Protein AF-A0A3D5SGN8-F1 (afdb_monomer)

Foldseek 3Di:
DDPPPPPPCPPLCVVLVVVLVVVVVVLVVLLVLLVPDDLCQQQDFPCVPPPDTDGGSVVVSLVVLQVLQLVLCCQPPVPNDDDDPCSDCVNCSGSVSSNVSSVVSNVSNVVSSVPDPGPVVVVDDDD

Mean predicted aligned error: 8.43 Å

Nearest PDB structures (foldseek):
  2qe9-assembly1_B  TM=7.361E-01  e=1.248E+00  Bacillus subtilis
  8wmj-assembly1_L  TM=2.960E-01  e=8.205E+00  Rhodomonas salina

Solvent-accessible surface area (backbone atoms only — not comparable to full-atom values): 7501 Å² total; per-residue (Å²): 140,72,98,71,84,84,77,82,78,70,58,62,35,55,64,51,55,51,51,51,52,55,50,54,50,49,50,55,50,52,46,50,53,39,75,71,40,56,65,83,54,29,70,38,77,51,47,86,72,80,52,81,74,48,73,22,60,47,59,49,50,51,50,55,46,48,55,51,35,37,54,23,32,32,74,68,68,68,42,70,73,75,87,56,82,72,75,36,61,86,65,39,65,38,46,68,49,42,46,54,51,52,50,55,36,48,52,44,42,54,55,34,59,70,70,52,86,33,42,74,59,76,72,68,78,88,131

Structure (mmCIF, N/CA/C/O backbone):
data_AF-A0A3D5SGN8-F1
#
_entry.id   AF-A0A3D5SGN8-F1
#
loop_
_atom_site.group_PDB
_atom_site.id
_atom_site.type_symbol
_atom_site.label_atom_id
_atom_site.label_alt_id
_atom_site.label_comp_id
_atom_site.label_asym_id
_atom_site.label_entity_id
_atom_site.label_seq_id
_atom_site.pdbx_PDB_ins_code
_atom_site.Cartn_x
_atom_site.Cartn_y
_atom_site.Cartn_z
_atom_site.occupancy
_atom_site.B_iso_or_equiv
_atom_site.auth_seq_id
_atom_site.auth_comp_id
_atom_site.auth_asym_id
_atom_site.auth_atom_id
_atom_site.pdbx_PDB_model_num
ATOM 1 N N . MET A 1 1 ? 34.146 -23.959 -28.099 1.00 39.81 1 MET A N 1
ATOM 2 C CA . MET A 1 1 ? 33.068 -23.236 -28.799 1.00 39.81 1 MET A CA 1
ATOM 3 C C . MET A 1 1 ? 31.760 -23.838 -28.334 1.00 39.81 1 MET A C 1
ATOM 5 O O . MET A 1 1 ? 31.528 -24.994 -28.638 1.00 39.81 1 MET A O 1
ATOM 9 N N . ASP A 1 2 ? 30.898 -23.218 -27.551 1.00 43.81 2 ASP A N 1
ATOM 10 C CA . ASP A 1 2 ? 30.948 -21.987 -26.771 1.00 43.81 2 ASP A CA 1
ATOM 11 C C . ASP A 1 2 ? 29.886 -22.192 -25.686 1.00 43.81 2 ASP A C 1
ATOM 13 O O . ASP A 1 2 ? 28.689 -22.132 -25.946 1.00 43.81 2 ASP A O 1
ATOM 17 N N . GLU A 1 3 ? 30.336 -22.457 -24.465 1.00 47.47 3 GLU A N 1
ATOM 18 C CA . GLU A 1 3 ? 29.540 -22.564 -23.233 1.00 47.47 3 GLU A CA 1
ATOM 19 C C . GLU A 1 3 ? 29.071 -21.169 -22.751 1.00 47.47 3 GLU A C 1
ATOM 21 O O . GLU A 1 3 ? 29.013 -20.873 -21.563 1.00 47.47 3 GLU A O 1
ATOM 26 N N . LYS A 1 4 ? 28.797 -20.263 -23.699 1.00 46.06 4 LYS A N 1
ATOM 27 C CA . LYS A 1 4 ? 28.505 -18.838 -23.477 1.00 46.06 4 LYS A CA 1
ATOM 28 C C . LYS A 1 4 ? 27.047 -18.458 -23.745 1.00 46.06 4 LYS A C 1
ATOM 30 O O . LYS A 1 4 ? 26.717 -17.279 -23.706 1.00 46.06 4 LYS A O 1
ATOM 35 N N . LEU A 1 5 ? 26.170 -19.430 -23.998 1.00 45.62 5 LEU A N 1
ATOM 36 C CA . LEU A 1 5 ? 24.772 -19.163 -24.358 1.00 45.62 5 LEU A CA 1
ATOM 37 C C . LEU A 1 5 ? 23.795 -19.120 -23.165 1.00 45.62 5 LEU A C 1
ATOM 39 O O . LEU A 1 5 ? 22.595 -19.007 -23.377 1.00 45.62 5 LEU A O 1
ATOM 43 N N . THR A 1 6 ? 24.265 -19.209 -21.918 1.00 48.47 6 THR A N 1
ATOM 44 C CA . THR A 1 6 ? 23.384 -19.382 -20.741 1.00 48.47 6 THR A CA 1
ATOM 45 C C . THR A 1 6 ? 23.401 -18.242 -19.720 1.00 48.47 6 THR A C 1
ATOM 47 O O . THR A 1 6 ? 22.779 -18.375 -18.673 1.00 48.47 6 THR A O 1
ATOM 50 N N . ALA A 1 7 ? 24.038 -17.100 -20.010 1.00 45.00 7 ALA A N 1
ATOM 51 C CA . ALA A 1 7 ? 24.165 -16.003 -19.037 1.00 45.00 7 ALA A CA 1
ATOM 52 C C . ALA A 1 7 ? 23.684 -14.615 -19.515 1.00 45.00 7 ALA A C 1
ATOM 54 O O . ALA A 1 7 ? 23.854 -13.646 -18.783 1.00 45.00 7 ALA A O 1
ATOM 55 N N . GLN A 1 8 ? 23.113 -14.481 -20.721 1.00 47.38 8 GLN A N 1
ATOM 56 C CA . GLN A 1 8 ? 22.941 -13.162 -21.365 1.00 47.38 8 GLN A CA 1
ATOM 57 C C . GLN A 1 8 ? 21.525 -12.778 -21.815 1.00 47.38 8 GLN A C 1
ATOM 59 O O . GLN A 1 8 ? 21.356 -11.879 -22.630 1.00 47.38 8 GLN A O 1
ATOM 64 N N . THR A 1 9 ? 20.504 -13.367 -21.205 1.00 47.34 9 THR A N 1
ATOM 65 C CA . THR A 1 9 ? 19.184 -12.725 -21.092 1.00 47.34 9 THR A CA 1
ATOM 66 C C . THR A 1 9 ? 18.872 -12.558 -19.614 1.00 47.34 9 THR A C 1
ATOM 68 O O . THR A 1 9 ? 17.980 -13.206 -19.074 1.00 47.34 9 THR A O 1
ATOM 71 N N . LEU A 1 10 ? 19.661 -11.724 -18.931 1.00 57.53 10 LEU A N 1
ATOM 72 C CA . LEU A 1 10 ? 19.145 -11.046 -17.745 1.00 57.53 10 LEU A CA 1
ATOM 73 C C . LEU A 1 10 ? 17.933 -10.257 -18.241 1.00 57.53 10 LEU A C 1
ATOM 75 O O . LEU A 1 10 ? 18.063 -9.486 -19.191 1.00 57.53 10 LEU A O 1
ATOM 79 N N . SER A 1 11 ? 16.752 -10.562 -17.699 1.00 71.50 11 SER A N 1
ATOM 80 C CA . SER A 1 11 ? 15.528 -9.828 -18.021 1.00 71.50 11 SER A CA 1
ATOM 81 C C . SER A 1 11 ? 15.846 -8.340 -17.919 1.00 71.50 11 SER A C 1
ATOM 83 O O . SER A 1 11 ? 16.355 -7.905 -16.890 1.00 71.50 11 SER A O 1
ATOM 85 N N . GLU A 1 12 ? 15.536 -7.551 -18.951 1.00 87.00 12 GLU A N 1
ATOM 86 C CA . GLU A 1 12 ? 15.709 -6.089 -18.922 1.00 87.00 12 GLU A CA 1
ATOM 87 C C . GLU A 1 12 ? 14.873 -5.426 -17.807 1.00 87.00 12 GLU A C 1
ATOM 89 O O . GLU A 1 12 ? 14.922 -4.213 -17.651 1.00 87.00 12 GLU A O 1
ATOM 94 N N . ARG A 1 13 ? 14.102 -6.216 -17.045 1.00 93.12 13 ARG A N 1
ATOM 95 C CA . ARG A 1 13 ? 13.242 -5.842 -15.921 1.00 93.12 13 ARG A CA 1
ATOM 96 C C . ARG A 1 13 ? 13.629 -6.528 -14.603 1.00 93.12 13 ARG A C 1
ATOM 98 O O . ARG A 1 13 ? 12.784 -6.641 -13.723 1.00 93.12 13 ARG A O 1
ATOM 105 N N . GLU A 1 14 ? 14.845 -7.053 -14.446 1.00 95.44 14 GLU A N 1
ATOM 106 C CA . GLU A 1 14 ? 15.221 -7.808 -13.238 1.00 95.44 14 GLU A CA 1
ATOM 107 C C . GLU A 1 14 ? 15.015 -7.001 -11.944 1.00 95.44 14 GLU A C 1
ATOM 109 O O . GLU A 1 14 ? 14.447 -7.516 -10.972 1.00 95.44 14 GLU A O 1
ATOM 114 N N . ILE A 1 15 ? 15.441 -5.734 -11.925 1.00 96.00 15 ILE A N 1
ATOM 115 C CA . ILE A 1 15 ? 15.298 -4.861 -10.755 1.00 96.00 15 ILE A CA 1
ATOM 116 C C . ILE A 1 15 ? 13.827 -4.504 -10.549 1.00 96.00 15 ILE A C 1
ATOM 118 O O . ILE A 1 15 ? 13.335 -4.593 -9.422 1.00 96.00 15 ILE A O 1
ATOM 122 N N . VAL A 1 16 ? 13.117 -4.140 -11.618 1.00 96.25 16 VAL A N 1
ATOM 123 C CA . VAL A 1 16 ? 11.677 -3.845 -11.586 1.00 96.25 16 VAL A CA 1
ATOM 124 C C . VAL A 1 16 ? 10.892 -5.032 -11.023 1.00 96.25 16 VAL A C 1
ATOM 126 O O . VAL A 1 16 ? 10.126 -4.851 -10.080 1.00 96.25 16 VAL A O 1
ATOM 129 N N . ASP A 1 17 ? 11.129 -6.246 -11.515 1.00 96.12 17 ASP A N 1
ATOM 130 C CA . ASP A 1 17 ? 10.445 -7.462 -11.066 1.00 96.12 17 ASP A CA 1
ATOM 131 C C . ASP A 1 17 ? 10.796 -7.801 -9.608 1.00 96.12 17 ASP A C 1
ATOM 133 O O . ASP A 1 17 ? 9.968 -8.317 -8.855 1.00 96.12 17 ASP A O 1
ATOM 137 N N . SER A 1 18 ? 12.031 -7.526 -9.182 1.00 97.31 18 SER A N 1
ATOM 138 C CA . SER A 1 18 ? 12.448 -7.711 -7.789 1.00 97.31 18 SER A CA 1
ATOM 139 C C . SER A 1 18 ? 11.743 -6.738 -6.846 1.00 97.31 18 SER A C 1
ATOM 141 O O . SER A 1 18 ? 11.203 -7.153 -5.818 1.00 97.31 18 SER A O 1
ATOM 143 N N . LEU A 1 19 ? 11.682 -5.459 -7.220 1.00 97.19 19 LEU A N 1
ATOM 144 C CA . LEU A 1 19 ? 10.953 -4.444 -6.468 1.00 97.19 19 LEU A CA 1
ATOM 145 C C . LEU A 1 19 ? 9.454 -4.765 -6.418 1.00 97.19 19 LEU A C 1
ATOM 147 O O . LEU A 1 19 ? 8.869 -4.691 -5.340 1.00 97.19 19 LEU A O 1
ATOM 151 N N . ASP A 1 20 ? 8.850 -5.180 -7.536 1.00 97.56 20 ASP A N 1
ATOM 152 C CA . ASP A 1 20 ? 7.438 -5.582 -7.608 1.00 97.56 20 ASP A CA 1
ATOM 153 C C . ASP A 1 20 ? 7.127 -6.665 -6.564 1.00 97.56 20 ASP A C 1
ATOM 155 O O . ASP A 1 20 ? 6.236 -6.503 -5.726 1.00 97.56 20 ASP A O 1
ATOM 159 N N . ARG A 1 21 ? 7.947 -7.726 -6.527 1.00 98.12 21 ARG A N 1
ATOM 160 C CA . ARG A 1 21 ? 7.810 -8.811 -5.544 1.00 98.12 21 ARG A CA 1
ATOM 161 C C . ARG A 1 21 ? 7.936 -8.327 -4.102 1.00 98.12 21 ARG A C 1
ATOM 163 O O . ARG A 1 21 ? 7.137 -8.739 -3.258 1.00 98.12 21 ARG A O 1
ATOM 170 N N . GLU A 1 22 ? 8.916 -7.481 -3.793 1.00 98.44 22 GLU A N 1
ATOM 171 C CA . GLU A 1 22 ? 9.103 -6.997 -2.420 1.00 98.44 22 GLU A CA 1
ATOM 172 C C . GLU A 1 22 ? 7.968 -6.067 -1.972 1.00 98.44 22 GLU A C 1
ATOM 174 O O . GLU A 1 22 ? 7.512 -6.171 -0.830 1.00 98.44 22 GLU A O 1
ATOM 179 N N . PHE A 1 23 ? 7.427 -5.227 -2.859 1.00 98.12 23 PHE A N 1
ATOM 180 C CA . PHE A 1 23 ? 6.243 -4.439 -2.519 1.00 98.12 23 PHE A CA 1
ATOM 181 C C . PHE A 1 23 ? 4.977 -5.298 -2.391 1.00 98.12 23 PHE A C 1
ATOM 183 O O . PHE A 1 23 ? 4.199 -5.077 -1.463 1.00 98.12 23 PHE A O 1
ATOM 190 N N . ALA A 1 24 ? 4.780 -6.312 -3.239 1.00 98.25 24 ALA A N 1
ATOM 191 C CA . ALA A 1 24 ? 3.668 -7.256 -3.094 1.00 98.25 24 ALA A CA 1
ATOM 192 C C . ALA A 1 24 ? 3.749 -8.024 -1.759 1.00 98.25 24 ALA A C 1
ATOM 194 O O . ALA A 1 24 ? 2.743 -8.257 -1.076 1.00 98.25 24 ALA A O 1
ATOM 195 N N . ARG A 1 25 ? 4.970 -8.368 -1.330 1.00 98.38 25 ARG A N 1
ATOM 196 C CA . ARG A 1 25 ? 5.232 -8.957 -0.013 1.00 98.38 25 ARG A CA 1
ATOM 197 C C . ARG A 1 25 ? 4.930 -7.976 1.119 1.00 98.38 25 ARG A C 1
ATOM 199 O O . ARG A 1 25 ? 4.355 -8.391 2.126 1.00 98.38 25 ARG A O 1
ATOM 206 N N . LEU A 1 26 ? 5.302 -6.702 0.979 1.00 97.88 26 LEU A N 1
ATOM 207 C CA . LEU A 1 26 ? 4.956 -5.653 1.941 1.00 97.88 26 LEU A CA 1
ATOM 208 C C . LEU A 1 26 ? 3.434 -5.516 2.077 1.00 97.88 26 LEU A C 1
ATOM 210 O O . LEU A 1 26 ? 2.937 -5.576 3.198 1.00 97.88 26 LEU A O 1
ATOM 214 N N . HIS A 1 27 ? 2.703 -5.420 0.962 1.00 98.00 27 HIS A N 1
ATOM 215 C CA . HIS A 1 27 ? 1.238 -5.372 0.949 1.00 98.00 27 HIS A CA 1
ATOM 216 C C . HIS A 1 27 ? 0.629 -6.582 1.672 1.00 98.00 27 HIS A C 1
ATOM 218 O O . HIS A 1 27 ? -0.140 -6.416 2.616 1.00 98.00 27 HIS A O 1
ATOM 224 N N . SER A 1 28 ? 1.054 -7.797 1.311 1.00 98.38 28 SER A N 1
ATOM 225 C CA . SER A 1 28 ? 0.557 -9.034 1.930 1.00 98.38 28 SER A CA 1
ATOM 226 C C . SER A 1 28 ? 0.774 -9.053 3.447 1.00 98.38 28 SER A C 1
ATOM 228 O O . SER A 1 28 ? -0.098 -9.474 4.205 1.00 98.38 28 SER A O 1
ATOM 230 N N . ARG A 1 29 ? 1.931 -8.565 3.914 1.00 98.25 29 ARG A N 1
ATOM 231 C CA . ARG A 1 29 ? 2.237 -8.455 5.348 1.00 98.25 29 ARG A CA 1
ATOM 232 C C . ARG A 1 29 ? 1.387 -7.394 6.039 1.00 98.25 29 ARG A C 1
ATOM 234 O O . ARG A 1 29 ? 0.933 -7.644 7.150 1.00 98.25 29 ARG A O 1
ATOM 241 N N . SER A 1 30 ? 1.162 -6.246 5.404 1.00 97.81 30 SER A N 1
ATOM 242 C CA . SER A 1 30 ? 0.275 -5.201 5.925 1.00 97.81 30 SER A CA 1
ATOM 243 C C . SER A 1 30 ? -1.156 -5.715 6.080 1.00 97.81 30 SER A C 1
ATOM 245 O O . SER A 1 30 ? -1.736 -5.562 7.152 1.00 97.81 30 SER A O 1
ATOM 247 N N . CYS A 1 31 ? -1.689 -6.409 5.071 1.00 98.25 31 CYS A N 1
ATOM 248 C CA . CYS A 1 31 ? -3.000 -7.054 5.150 1.00 98.25 31 CYS A CA 1
ATOM 249 C C . CYS A 1 31 ? -3.051 -8.080 6.285 1.00 98.25 31 CYS A C 1
ATOM 251 O O . CYS A 1 31 ? -3.971 -8.041 7.093 1.00 98.25 31 CYS A O 1
ATOM 253 N N . ALA A 1 32 ? -2.032 -8.937 6.414 1.00 98.12 32 ALA A N 1
ATOM 254 C CA . ALA A 1 32 ? -1.971 -9.919 7.494 1.00 98.12 32 ALA A CA 1
ATOM 255 C C . ALA A 1 32 ? -1.931 -9.272 8.889 1.00 98.12 32 ALA A C 1
ATOM 257 O O . ALA A 1 32 ? -2.570 -9.777 9.808 1.00 98.12 32 ALA A O 1
ATOM 258 N N . ILE A 1 33 ? -1.215 -8.155 9.066 1.00 97.56 33 ILE A N 1
ATOM 259 C CA . ILE A 1 33 ? -1.212 -7.409 10.334 1.00 97.56 33 ILE A CA 1
ATOM 260 C C . ILE A 1 33 ? -2.629 -6.945 10.672 1.00 97.56 33 ILE A C 1
ATOM 262 O O . ILE A 1 33 ? -3.088 -7.167 11.789 1.00 97.56 33 ILE A O 1
ATOM 266 N N . ILE A 1 34 ? -3.328 -6.337 9.714 1.00 97.25 34 ILE A N 1
ATOM 267 C CA . ILE A 1 34 ? -4.676 -5.803 9.925 1.00 97.25 34 ILE A CA 1
ATOM 268 C C . ILE A 1 34 ? -5.694 -6.918 10.174 1.00 97.25 34 ILE A C 1
ATOM 270 O O . ILE A 1 34 ? -6.477 -6.813 11.112 1.00 97.25 34 ILE A O 1
ATOM 274 N N . ASP A 1 35 ? -5.641 -8.001 9.402 1.00 97.19 35 ASP A N 1
ATOM 275 C CA . ASP A 1 35 ? -6.550 -9.147 9.524 1.00 97.19 35 ASP A CA 1
ATOM 276 C C . ASP A 1 35 ? -6.424 -9.850 10.889 1.00 97.19 35 ASP A C 1
ATOM 278 O O . ASP A 1 35 ? -7.404 -10.318 11.461 1.00 97.19 35 ASP A O 1
ATOM 282 N N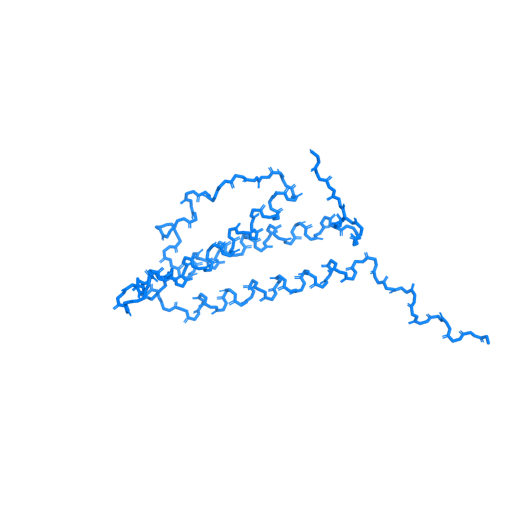 . ASN A 1 36 ? -5.218 -9.851 11.467 1.00 96.19 36 ASN A N 1
ATOM 283 C CA . ASN A 1 36 ? -4.955 -10.409 12.797 1.00 96.19 36 ASN A CA 1
ATOM 284 C C . ASN A 1 36 ? -5.091 -9.382 13.936 1.00 96.19 36 ASN A C 1
ATOM 286 O O . ASN A 1 36 ? -4.833 -9.726 15.091 1.00 96.19 36 ASN A O 1
ATOM 290 N N . THR A 1 37 ? -5.466 -8.132 13.646 1.00 94.81 37 THR A N 1
ATOM 291 C CA . THR A 1 37 ? -5.616 -7.079 14.659 1.00 94.81 37 THR A CA 1
ATOM 292 C C . THR A 1 37 ? -7.081 -6.946 15.082 1.00 94.81 37 THR A C 1
ATOM 294 O O . THR A 1 37 ? -7.924 -6.571 14.265 1.00 94.81 37 THR A O 1
ATOM 297 N N . PRO A 1 38 ? -7.411 -7.190 16.365 1.00 93.88 38 PRO A N 1
ATOM 298 C CA . PRO A 1 38 ? -8.745 -6.930 16.893 1.00 93.88 38 PRO A CA 1
ATOM 299 C C . PRO A 1 38 ? -9.153 -5.461 16.728 1.00 93.88 38 PRO A C 1
ATOM 301 O O . PRO A 1 38 ? -8.338 -4.550 16.887 1.00 93.88 38 PRO A O 1
ATOM 304 N N . VAL A 1 39 ? -10.433 -5.222 16.433 1.00 93.00 39 VAL A N 1
ATOM 305 C CA . VAL A 1 39 ? -10.964 -3.875 16.156 1.00 93.00 39 VAL A CA 1
ATOM 306 C C . VAL A 1 39 ? -10.751 -2.892 17.313 1.00 93.00 39 VAL A C 1
ATOM 308 O O . VAL A 1 39 ? -10.482 -1.719 17.080 1.00 93.00 39 VAL A O 1
ATOM 311 N N . ASP A 1 40 ? -10.815 -3.369 18.555 1.00 90.81 40 ASP A N 1
ATOM 312 C CA . ASP A 1 40 ? -10.607 -2.587 19.776 1.00 90.81 40 ASP A CA 1
ATOM 313 C C . ASP A 1 40 ? -9.139 -2.191 20.000 1.00 90.81 40 ASP A C 1
ATOM 315 O O . ASP A 1 40 ? -8.862 -1.240 20.730 1.00 90.81 40 ASP A O 1
ATOM 319 N N . VAL A 1 41 ? -8.203 -2.880 19.343 1.00 91.12 41 VAL A N 1
ATOM 320 C CA . VAL A 1 41 ? -6.759 -2.613 19.418 1.00 91.12 41 VAL A CA 1
ATOM 321 C C . VAL A 1 41 ? -6.252 -1.840 18.195 1.00 91.12 41 VAL A C 1
ATOM 323 O O . VAL A 1 41 ? -5.226 -1.167 18.283 1.00 91.12 41 VAL A O 1
ATOM 326 N N . LEU A 1 42 ? -6.983 -1.872 17.073 1.00 91.12 42 LEU A N 1
ATOM 327 C CA . LEU A 1 42 ? -6.585 -1.274 15.791 1.00 91.12 42 LEU A CA 1
ATOM 328 C C . LEU A 1 42 ? -6.105 0.180 15.921 1.00 91.12 42 LEU A C 1
ATOM 330 O O . LEU A 1 42 ? -5.052 0.524 15.382 1.00 91.12 42 LEU A O 1
ATOM 334 N N . TYR A 1 43 ? -6.842 0.993 16.679 1.00 90.56 43 TYR A N 1
ATOM 335 C CA . TYR A 1 43 ? -6.534 2.403 16.947 1.00 90.56 43 TYR A CA 1
ATOM 336 C C . TYR A 1 43 ? -6.290 2.695 18.434 1.00 90.56 43 TYR A C 1
ATOM 338 O O . TYR A 1 43 ? -6.415 3.836 18.874 1.00 90.56 43 TYR A O 1
ATOM 346 N N . ALA A 1 44 ? -5.967 1.674 19.233 1.00 87.12 44 ALA A N 1
ATOM 347 C CA . ALA A 1 44 ? -5.706 1.876 20.652 1.00 87.12 44 ALA A CA 1
ATOM 348 C C . ALA A 1 44 ? -4.465 2.759 20.860 1.00 87.12 44 ALA A C 1
ATOM 350 O O . ALA A 1 44 ? -3.403 2.510 20.283 1.00 87.12 44 ALA A O 1
ATOM 351 N N . ASP A 1 45 ? -4.602 3.779 21.710 1.00 74.75 45 ASP A N 1
ATOM 352 C CA . ASP A 1 45 ? -3.506 4.680 22.054 1.00 74.75 45 ASP A CA 1
ATOM 353 C C . ASP A 1 45 ? -2.451 3.941 22.888 1.00 74.75 45 ASP A C 1
ATOM 355 O O . ASP A 1 45 ? -2.706 3.457 23.998 1.00 74.75 45 ASP A O 1
ATOM 359 N N . THR A 1 46 ? -1.241 3.861 22.347 1.00 63.41 46 THR A N 1
ATOM 360 C CA . THR A 1 46 ? -0.102 3.229 23.016 1.00 63.41 46 THR A CA 1
ATOM 361 C C . THR A 1 46 ? 0.530 4.140 24.077 1.00 63.41 46 THR A C 1
ATOM 363 O O . THR A 1 46 ? 1.328 3.675 24.890 1.00 63.41 46 THR A O 1
ATOM 366 N N . ALA A 1 47 ? 0.164 5.430 24.135 1.00 54.91 47 ALA A N 1
ATOM 367 C CA . ALA A 1 47 ? 0.757 6.411 25.046 1.00 54.91 47 ALA A CA 1
ATOM 368 C C . ALA A 1 47 ? 0.512 6.106 26.536 1.00 54.91 47 ALA A C 1
ATOM 370 O O . ALA A 1 47 ? 1.162 6.689 27.408 1.00 54.91 47 ALA A O 1
ATOM 371 N N . ARG A 1 48 ? -0.359 5.140 26.864 1.00 52.50 48 ARG A N 1
ATOM 372 C CA . ARG A 1 48 ? -0.554 4.655 28.240 1.00 52.50 48 ARG A CA 1
ATOM 373 C C . ARG A 1 48 ? 0.692 3.994 28.852 1.00 52.50 48 ARG A C 1
ATOM 375 O O . ARG A 1 48 ? 0.698 3.784 30.062 1.00 52.50 48 ARG A O 1
ATOM 382 N N . THR A 1 49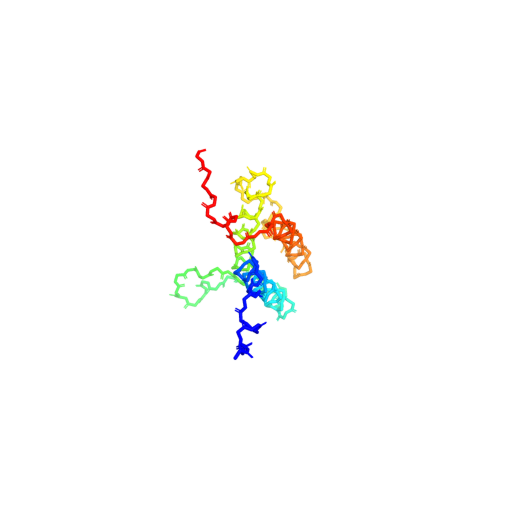 ? 1.737 3.689 28.072 1.00 56.53 49 THR A N 1
ATOM 383 C CA . THR A 1 49 ? 2.958 3.010 28.555 1.00 56.53 49 THR A CA 1
ATOM 384 C C . THR A 1 49 ? 4.183 3.917 28.751 1.00 56.53 49 THR A C 1
ATOM 386 O O . THR A 1 49 ? 5.280 3.411 28.969 1.00 56.53 49 THR A O 1
ATOM 389 N N . GLY A 1 50 ? 4.033 5.248 28.739 1.00 50.69 50 GLY A N 1
ATOM 390 C CA . GLY A 1 50 ? 5.070 6.175 29.233 1.00 50.69 50 GLY A CA 1
ATOM 391 C C . GLY A 1 50 ? 6.266 6.439 28.306 1.00 50.69 50 GLY A C 1
ATOM 392 O O . GLY A 1 50 ? 7.176 7.174 28.681 1.00 50.69 50 GLY A O 1
ATOM 393 N N . THR A 1 51 ? 6.263 5.905 27.086 1.00 51.09 51 THR A N 1
ATOM 394 C CA . THR A 1 51 ? 7.167 6.319 26.002 1.00 51.09 51 THR A CA 1
ATOM 395 C C . THR A 1 51 ? 6.389 7.170 25.003 1.00 51.09 51 THR A C 1
ATOM 397 O O . THR A 1 51 ? 5.194 6.946 24.832 1.00 51.09 51 THR A O 1
ATOM 400 N N . ALA A 1 52 ? 7.044 8.161 24.385 1.00 55.44 52 ALA A N 1
ATOM 401 C CA . ALA A 1 52 ? 6.448 9.096 23.424 1.00 55.44 52 ALA A CA 1
ATOM 402 C C . ALA A 1 52 ? 5.419 8.410 22.509 1.00 55.44 52 ALA A C 1
ATOM 404 O O . ALA A 1 52 ? 5.731 7.345 21.984 1.00 55.44 52 ALA A O 1
ATOM 405 N N . SER A 1 53 ? 4.228 9.015 22.370 1.00 57.16 53 SER A N 1
ATOM 406 C CA . SER A 1 53 ? 3.061 8.496 21.634 1.00 57.16 53 SER A CA 1
ATOM 407 C C . SER A 1 53 ? 3.484 7.645 20.431 1.00 57.16 53 SER A C 1
ATOM 409 O O . SER A 1 53 ? 3.906 8.173 19.398 1.00 57.16 53 SER A O 1
ATOM 411 N N . LEU A 1 54 ? 3.446 6.315 20.593 1.00 66.62 54 LEU A N 1
ATOM 412 C CA . LEU A 1 54 ? 3.624 5.420 19.462 1.00 66.62 54 LEU A CA 1
ATOM 413 C C . LEU A 1 54 ? 2.283 5.406 18.739 1.00 66.62 54 LEU A C 1
ATOM 415 O O . LEU A 1 54 ? 1.211 5.301 19.340 1.00 66.62 54 LEU A O 1
ATOM 419 N N . ARG A 1 55 ? 2.3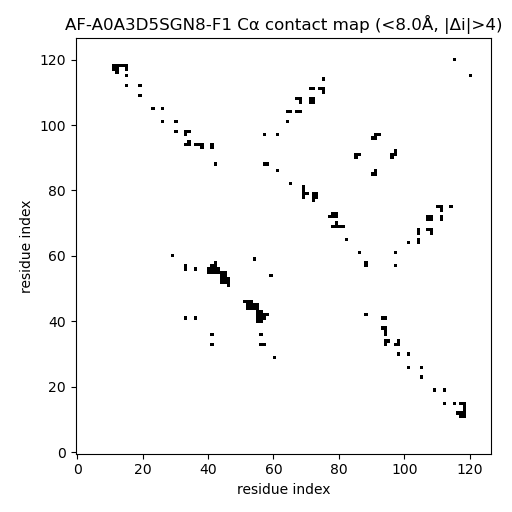41 5.559 17.426 1.00 77.69 55 ARG A N 1
ATOM 420 C CA . ARG A 1 55 ? 1.144 5.500 16.598 1.00 77.69 55 ARG A CA 1
ATOM 421 C C . ARG A 1 55 ? 0.497 4.128 16.756 1.00 77.69 55 ARG A C 1
ATOM 423 O O . ARG A 1 55 ? 1.194 3.128 16.944 1.00 77.69 55 ARG A O 1
ATOM 430 N N . SER A 1 56 ? -0.822 4.083 16.668 1.00 89.19 56 SER A N 1
ATOM 431 C CA . SER A 1 56 ? -1.559 2.822 16.696 1.00 89.19 56 SER A CA 1
ATOM 432 C C . SER A 1 56 ? -1.186 1.919 15.511 1.00 89.19 56 SER A C 1
ATOM 434 O O . SER A 1 56 ? -0.523 2.341 14.551 1.00 89.19 56 SER A O 1
ATOM 436 N N . VAL A 1 57 ? -1.607 0.651 15.566 1.00 91.81 57 VAL A N 1
ATOM 437 C CA . VAL A 1 57 ? -1.356 -0.323 14.490 1.00 91.81 57 VAL A CA 1
ATOM 438 C C . VAL A 1 57 ? -1.959 0.171 13.175 1.00 91.81 57 VAL A C 1
ATOM 440 O O . VAL A 1 57 ? -1.254 0.232 12.165 1.00 91.81 57 VAL A O 1
ATOM 443 N N . GLY A 1 58 ? -3.225 0.594 13.208 1.00 91.81 58 GLY A N 1
ATOM 444 C CA . GLY A 1 58 ? -3.937 1.128 12.052 1.00 91.81 58 GLY A CA 1
ATOM 445 C C . GLY A 1 58 ? -3.234 2.352 11.473 1.00 91.81 58 GLY A C 1
ATOM 446 O O . GLY A 1 58 ? -2.892 2.364 10.294 1.00 91.81 58 GLY A O 1
ATOM 447 N N . GLU A 1 59 ? -2.899 3.345 12.300 1.00 90.00 59 GLU A N 1
ATOM 448 C CA . GLU A 1 59 ? -2.196 4.547 11.829 1.00 90.00 59 GLU A CA 1
ATOM 449 C C . GLU A 1 59 ? -0.817 4.250 11.239 1.00 90.00 59 GLU A C 1
ATOM 451 O O . GLU A 1 59 ? -0.352 4.975 10.357 1.00 90.00 59 GLU A O 1
ATOM 456 N N . SER A 1 60 ? -0.111 3.251 11.764 1.00 90.75 60 SER A N 1
ATOM 457 C CA . SER A 1 60 ? 1.207 2.861 11.262 1.00 90.75 60 SER A CA 1
ATOM 458 C C . SER A 1 60 ? 1.090 2.240 9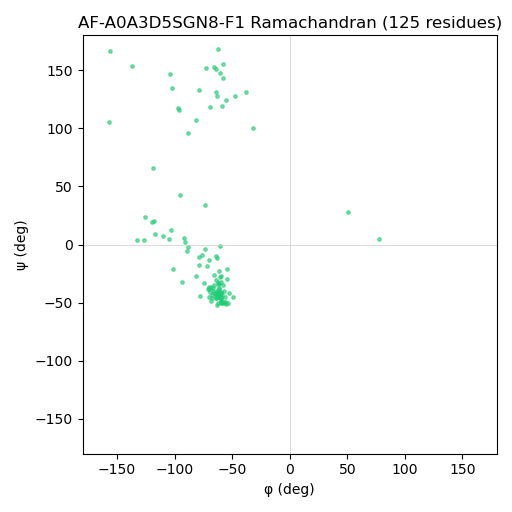.873 1.00 90.75 60 SER A C 1
ATOM 460 O O . SER A 1 60 ? 1.775 2.686 8.952 1.00 90.75 60 SER A O 1
ATOM 462 N N . VAL A 1 61 ? 0.171 1.285 9.704 1.00 93.75 61 VAL A N 1
ATOM 463 C CA . VAL A 1 61 ? -0.084 0.624 8.416 1.00 93.75 61 VAL A CA 1
ATOM 464 C C . VAL A 1 61 ? -0.605 1.614 7.374 1.00 93.75 61 VAL A C 1
ATOM 466 O O . VAL A 1 61 ? -0.081 1.645 6.261 1.00 93.75 61 VAL A O 1
ATOM 469 N N . LEU A 1 62 ? -1.568 2.468 7.733 1.00 91.94 62 LEU A N 1
ATOM 470 C CA . LEU A 1 62 ? -2.151 3.448 6.811 1.00 91.94 62 LEU A CA 1
ATOM 471 C C . LEU A 1 62 ? -1.129 4.456 6.294 1.00 91.94 62 LEU A C 1
ATOM 473 O O . LEU A 1 62 ? -1.172 4.841 5.134 1.00 91.94 62 LEU A O 1
ATOM 477 N N . ARG A 1 63 ? -0.146 4.846 7.106 1.00 88.69 63 ARG A N 1
ATOM 478 C CA . ARG A 1 63 ? 0.919 5.742 6.637 1.00 88.69 6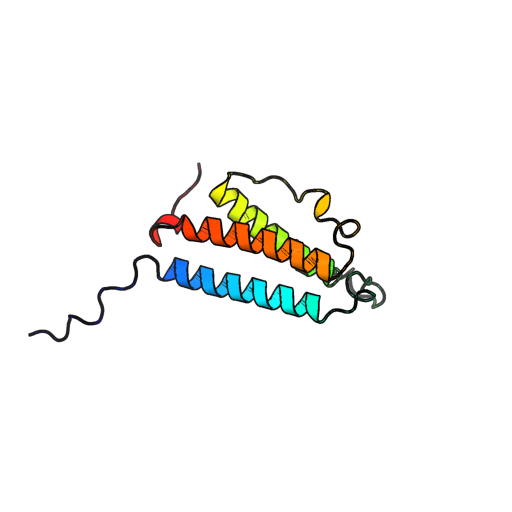3 ARG A CA 1
ATOM 479 C C . ARG A 1 63 ? 1.877 5.068 5.677 1.00 88.69 63 ARG A C 1
ATOM 481 O O . ARG A 1 63 ? 2.303 5.701 4.719 1.00 88.69 63 ARG A O 1
ATOM 488 N N . CYS A 1 64 ? 2.203 3.799 5.914 1.00 92.06 64 CYS A N 1
ATOM 489 C CA . CYS A 1 64 ? 2.955 3.020 4.937 1.00 92.06 64 CYS A CA 1
ATOM 490 C C . CYS A 1 64 ? 2.181 2.922 3.615 1.00 92.06 64 CYS A C 1
ATOM 492 O O . CYS A 1 64 ? 2.770 3.129 2.557 1.00 92.06 64 CYS A O 1
ATOM 494 N N . ALA A 1 65 ? 0.872 2.665 3.681 1.00 92.69 65 ALA A N 1
ATOM 495 C CA . ALA A 1 65 ? 0.001 2.624 2.510 1.00 92.69 65 ALA A CA 1
ATOM 496 C C . ALA A 1 65 ? -0.036 3.974 1.775 1.00 92.69 65 ALA A C 1
ATOM 498 O O . ALA A 1 65 ? 0.186 4.002 0.571 1.00 92.69 65 ALA A O 1
ATOM 499 N N . ALA A 1 66 ? -0.179 5.085 2.501 1.00 89.19 66 ALA A N 1
ATOM 500 C CA . ALA A 1 66 ? -0.167 6.430 1.932 1.00 89.19 66 ALA A CA 1
ATOM 501 C C . ALA A 1 66 ? 1.153 6.749 1.210 1.00 89.19 66 ALA A C 1
ATOM 503 O O . ALA A 1 66 ? 1.142 7.302 0.117 1.00 89.19 66 ALA A O 1
ATOM 504 N N . THR A 1 67 ? 2.306 6.352 1.766 1.00 90.50 67 THR A N 1
ATOM 505 C CA . THR A 1 67 ? 3.600 6.527 1.079 1.00 90.50 67 THR A CA 1
ATOM 506 C C . THR A 1 67 ? 3.669 5.727 -0.224 1.00 90.50 67 THR A C 1
ATOM 508 O O . THR A 1 67 ? 4.176 6.230 -1.228 1.00 90.50 67 THR A O 1
ATOM 511 N N . VAL A 1 68 ? 3.158 4.491 -0.229 1.00 93.50 68 VAL A N 1
ATOM 512 C CA . VAL A 1 68 ? 3.071 3.660 -1.440 1.00 93.50 68 VAL A CA 1
ATOM 513 C C . VAL A 1 68 ? 2.149 4.328 -2.461 1.00 93.50 68 VAL A C 1
ATOM 515 O O . VAL A 1 68 ? 2.563 4.559 -3.595 1.00 93.50 68 VAL A O 1
ATOM 518 N N . GLU A 1 69 ? 0.938 4.700 -2.057 1.00 91.19 69 GLU A N 1
ATOM 519 C CA . GLU A 1 69 ? -0.048 5.350 -2.919 1.00 91.19 69 GLU A CA 1
ATOM 520 C C . GLU A 1 69 ? 0.489 6.639 -3.539 1.00 91.19 69 GLU A C 1
ATOM 522 O O . GLU A 1 69 ? 0.456 6.770 -4.757 1.00 91.19 69 GLU A O 1
ATOM 527 N N . GLN A 1 70 ? 1.057 7.544 -2.740 1.00 88.06 70 GLN A N 1
ATOM 528 C CA . GLN A 1 70 ? 1.617 8.804 -3.231 1.00 88.06 70 GLN A CA 1
ATOM 529 C C . GLN A 1 70 ? 2.771 8.563 -4.209 1.00 88.06 70 GLN A C 1
ATOM 531 O O . GLN A 1 70 ? 2.850 9.204 -5.254 1.00 88.06 70 GLN A O 1
ATOM 536 N N . THR A 1 71 ? 3.651 7.602 -3.915 1.00 90.25 71 THR A N 1
ATOM 537 C CA . THR A 1 71 ? 4.779 7.276 -4.799 1.00 90.25 71 THR A CA 1
ATOM 538 C C . THR A 1 71 ? 4.281 6.783 -6.160 1.00 90.25 71 THR A C 1
ATOM 540 O O . THR A 1 71 ? 4.701 7.283 -7.204 1.00 90.25 71 THR A O 1
ATOM 543 N N . PHE A 1 72 ? 3.368 5.809 -6.175 1.00 91.69 72 PHE A N 1
ATOM 544 C CA . PHE A 1 72 ? 2.902 5.187 -7.417 1.00 91.69 72 PHE A CA 1
ATOM 545 C C . PHE A 1 72 ? 1.819 6.009 -8.136 1.00 91.69 72 PHE A C 1
ATOM 547 O O . PHE A 1 72 ? 1.742 5.979 -9.367 1.00 91.69 72 PHE A O 1
ATOM 554 N N . GLY A 1 73 ? 1.045 6.807 -7.404 1.00 88.50 73 GLY A N 1
ATOM 555 C CA . GLY A 1 73 ? 0.150 7.839 -7.929 1.00 88.50 73 GLY A CA 1
ATOM 556 C C . GLY A 1 73 ? 0.924 8.983 -8.584 1.00 88.50 73 GLY A C 1
ATOM 557 O O . GLY A 1 73 ? 0.583 9.408 -9.688 1.00 88.50 73 GLY A O 1
ATOM 558 N N . GLY A 1 74 ? 2.042 9.395 -7.986 1.00 87.19 74 GLY A N 1
ATOM 559 C CA . GLY A 1 74 ? 2.986 10.335 -8.580 1.00 87.19 74 GLY A CA 1
ATOM 560 C C . GLY A 1 74 ? 3.589 9.817 -9.889 1.00 87.19 74 GLY A C 1
ATOM 561 O O . GLY A 1 74 ? 3.614 10.538 -10.883 1.00 87.19 74 GLY A O 1
ATOM 562 N N . ILE A 1 75 ? 3.991 8.540 -9.931 1.00 88.56 75 ILE A N 1
ATOM 563 C CA . ILE A 1 75 ? 4.528 7.894 -11.145 1.00 88.56 75 ILE A CA 1
ATOM 564 C C . ILE A 1 75 ? 3.488 7.822 -12.273 1.00 88.56 75 ILE A C 1
ATOM 566 O O . ILE A 1 75 ? 3.825 8.043 -13.436 1.00 88.56 75 ILE A O 1
ATOM 570 N N . THR A 1 76 ? 2.240 7.471 -11.953 1.00 86.38 76 THR A N 1
ATOM 571 C CA . THR A 1 76 ? 1.224 7.139 -12.970 1.00 86.38 76 THR A CA 1
ATOM 572 C C . THR A 1 76 ? 0.353 8.315 -13.386 1.00 86.38 76 THR A C 1
ATOM 574 O O . THR A 1 76 ? -0.078 8.372 -14.536 1.00 86.38 76 THR A O 1
ATOM 577 N N . ALA A 1 77 ? 0.087 9.244 -12.472 1.00 79.56 77 ALA A N 1
ATOM 578 C CA . ALA A 1 77 ? -0.903 10.301 -12.647 1.00 79.56 77 ALA A CA 1
ATOM 579 C C . ALA A 1 77 ? -0.387 11.698 -12.259 1.00 79.56 77 AL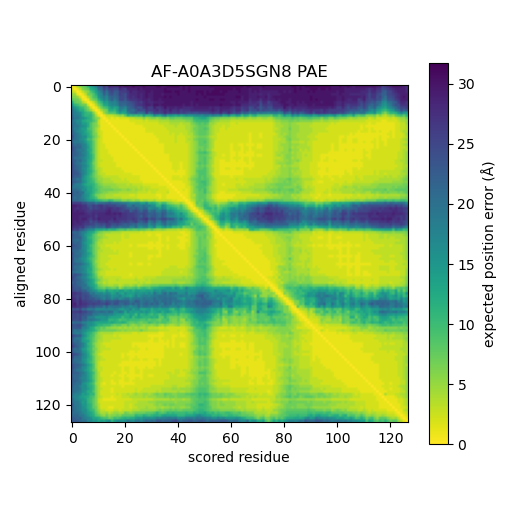A A C 1
ATOM 581 O O . ALA A 1 77 ? -1.166 12.647 -12.300 1.00 79.56 77 ALA A O 1
ATOM 582 N N . ASN A 1 78 ? 0.896 11.845 -11.887 1.00 72.50 78 ASN A N 1
ATOM 583 C CA . ASN A 1 78 ? 1.445 13.064 -11.272 1.00 72.50 78 ASN A CA 1
ATOM 584 C C . ASN A 1 78 ? 0.615 13.554 -10.069 1.00 72.50 78 ASN A C 1
ATOM 586 O O . ASN A 1 78 ? 0.583 14.750 -9.779 1.00 72.50 78 ASN A O 1
ATOM 590 N N . LEU A 1 79 ? -0.071 12.636 -9.383 1.00 67.88 79 LEU A N 1
ATOM 591 C CA . LEU A 1 79 ? -0.896 12.954 -8.227 1.00 67.88 79 LEU A CA 1
ATOM 592 C C . LEU A 1 79 ? -0.019 12.894 -6.977 1.00 67.88 79 LEU A C 1
ATOM 594 O O . LEU A 1 79 ? 0.239 11.817 -6.444 1.00 67.88 79 LEU A O 1
ATOM 598 N N . TRP A 1 80 ? 0.473 14.058 -6.560 1.00 66.88 80 TRP A N 1
ATOM 599 C CA . TRP A 1 80 ? 1.360 14.214 -5.403 1.00 66.88 80 TRP A CA 1
ATOM 600 C C . TRP A 1 80 ? 0.659 14.810 -4.175 1.00 66.88 80 TRP A C 1
ATOM 602 O O . TRP A 1 80 ? 1.335 15.080 -3.182 1.00 66.88 80 TRP A O 1
ATOM 612 N N . ASP A 1 81 ? -0.660 15.017 -4.246 1.00 59.34 81 ASP A N 1
ATOM 613 C CA . ASP A 1 81 ? -1.443 15.653 -3.183 1.00 59.34 81 ASP A CA 1
ATOM 614 C C . ASP A 1 81 ? -1.461 14.827 -1.884 1.00 59.34 81 ASP A C 1
ATOM 616 O O . ASP A 1 81 ? -1.329 13.600 -1.895 1.00 59.34 81 ASP A O 1
ATOM 620 N N . ASP A 1 82 ? -1.588 15.542 -0.760 1.00 56.22 82 ASP A N 1
ATOM 621 C CA . ASP A 1 82 ? -1.617 14.999 0.604 1.00 56.22 82 ASP A CA 1
ATOM 622 C C . ASP A 1 82 ? -2.759 13.980 0.805 1.00 56.22 82 ASP A C 1
ATOM 624 O O . ASP A 1 82 ? -3.775 14.037 0.104 1.00 56.22 82 ASP A O 1
ATOM 628 N N . PRO A 1 83 ? -2.625 13.050 1.775 1.00 58.19 83 PRO A N 1
ATOM 629 C CA . PRO A 1 83 ? -3.596 11.988 1.995 1.00 58.19 83 PRO A CA 1
ATOM 630 C C . PRO A 1 83 ? -5.000 12.559 2.204 1.00 58.19 83 PRO A C 1
ATOM 632 O O . PRO A 1 83 ? -5.247 13.392 3.077 1.00 58.19 83 PRO A O 1
ATOM 635 N N . PHE A 1 84 ? -5.923 12.085 1.377 1.00 62.12 84 PHE A N 1
ATOM 636 C CA . PHE A 1 84 ? -7.301 12.540 1.340 1.00 62.12 84 PHE A CA 1
ATOM 637 C C . PHE A 1 84 ? -8.061 12.207 2.634 1.00 62.12 84 PHE A C 1
ATOM 639 O O . PHE A 1 84 ? -7.778 11.207 3.296 1.00 62.12 84 PHE A O 1
ATOM 646 N N . GLU A 1 85 ? -9.086 13.000 2.965 1.00 63.31 85 GLU A N 1
ATOM 647 C CA . GLU A 1 85 ? -9.893 12.881 4.198 1.00 63.31 85 GLU A CA 1
ATOM 648 C C . GLU A 1 85 ? -10.511 11.481 4.426 1.00 63.31 85 GLU A C 1
ATOM 650 O O . GLU A 1 85 ? -10.812 11.103 5.560 1.00 63.31 85 GLU A O 1
ATOM 655 N N . TRP A 1 86 ? -10.661 10.666 3.375 1.00 61.62 86 TRP A N 1
ATOM 656 C CA . TRP A 1 86 ? -11.151 9.285 3.467 1.00 61.62 86 TRP A CA 1
ATOM 657 C C . TRP A 1 86 ? -10.120 8.280 4.004 1.00 61.62 86 TRP A C 1
ATOM 659 O O . TRP A 1 86 ? -10.479 7.141 4.294 1.00 61.62 86 TRP A O 1
ATOM 669 N N . THR A 1 87 ? -8.858 8.685 4.167 1.00 69.38 87 THR A N 1
ATOM 670 C CA . THR A 1 87 ? -7.796 7.870 4.789 1.00 69.38 87 THR A CA 1
ATOM 671 C C . THR A 1 87 ? -7.727 8.036 6.310 1.00 69.38 87 THR A C 1
ATOM 673 O O . THR A 1 87 ? -6.929 7.376 6.980 1.00 69.38 87 THR A O 1
ATOM 676 N N . LEU A 1 88 ? -8.573 8.905 6.874 1.00 74.19 88 LEU A N 1
ATOM 677 C CA . LEU A 1 88 ? -8.622 9.149 8.308 1.00 74.19 88 LEU A CA 1
ATOM 678 C C . LEU A 1 88 ? -9.257 7.964 9.072 1.00 74.19 88 LEU A C 1
ATOM 680 O O . LEU A 1 88 ? -10.112 7.256 8.520 1.00 74.19 88 LEU A O 1
ATOM 684 N N . PRO A 1 89 ? -8.886 7.743 10.351 1.00 71.50 89 PRO A N 1
ATOM 685 C CA . PRO A 1 89 ? -9.408 6.639 11.162 1.00 71.50 89 PRO A CA 1
ATOM 686 C C . PRO A 1 89 ? -10.938 6.588 11.255 1.00 71.50 89 PRO A C 1
ATOM 688 O O . PRO A 1 89 ? -11.509 5.505 11.374 1.00 71.50 89 PRO A O 1
ATOM 691 N N . GLU A 1 90 ? -11.623 7.732 11.172 1.00 78.12 90 GLU A N 1
ATOM 692 C CA . GLU A 1 90 ? -13.086 7.813 11.196 1.00 78.12 90 GLU A CA 1
ATOM 693 C C . GLU A 1 90 ? -13.701 7.058 10.005 1.00 78.12 90 GLU A C 1
ATOM 695 O O . GLU A 1 90 ? -14.671 6.302 10.158 1.00 78.12 90 GLU A O 1
ATOM 700 N N . HIS A 1 91 ? -13.088 7.196 8.826 1.00 82.38 91 HIS A N 1
ATOM 701 C CA . HIS A 1 91 ? -13.495 6.507 7.606 1.00 82.38 91 HIS A CA 1
ATOM 702 C C . HIS A 1 91 ? -13.015 5.054 7.607 1.00 82.38 91 HIS A C 1
ATOM 704 O O . HIS A 1 91 ? -13.820 4.151 7.362 1.00 82.38 91 HIS A O 1
ATOM 710 N N . LEU A 1 92 ? -11.759 4.811 7.994 1.00 90.62 92 LEU A N 1
ATOM 711 C CA . LEU A 1 92 ? -11.107 3.496 8.013 1.00 90.62 92 LEU A CA 1
ATOM 712 C C . LEU A 1 92 ? -11.177 2.808 9.386 1.00 90.62 92 LEU A C 1
ATOM 714 O O . LEU A 1 92 ? -10.224 2.197 9.861 1.00 90.62 92 LEU A O 1
ATOM 718 N N . SER A 1 93 ? -12.341 2.873 10.025 1.00 89.50 93 SER A N 1
ATOM 719 C CA . SER A 1 93 ? -12.561 2.502 11.432 1.00 89.50 93 SER A CA 1
ATOM 720 C C . SER A 1 93 ? -12.560 1.000 11.745 1.00 89.50 93 SER A C 1
ATOM 722 O O . SER A 1 93 ? -12.674 0.616 12.907 1.00 89.50 93 SER A O 1
ATOM 724 N N . THR A 1 94 ? -12.451 0.127 10.741 1.00 93.19 94 THR A N 1
ATOM 725 C CA . THR A 1 94 ? -12.499 -1.334 10.934 1.00 93.19 94 THR A CA 1
ATOM 726 C C . THR A 1 94 ? -11.429 -2.033 10.099 1.00 93.19 94 THR A C 1
ATOM 728 O O . THR A 1 94 ? -11.090 -1.517 9.030 1.00 93.19 94 THR A O 1
ATOM 731 N N . PRO A 1 95 ? -10.953 -3.227 10.509 1.00 95.44 95 PRO A N 1
ATOM 732 C CA . PRO A 1 95 ? -9.990 -3.998 9.724 1.00 95.44 95 PRO A CA 1
ATOM 733 C C . PRO A 1 95 ? -10.432 -4.227 8.274 1.00 95.44 95 PRO A C 1
ATOM 735 O O . PRO A 1 95 ? -9.642 -4.034 7.358 1.00 95.44 95 PRO A O 1
ATOM 738 N N . ALA A 1 96 ? -11.713 -4.542 8.052 1.00 95.50 96 ALA A N 1
ATOM 739 C CA . ALA A 1 96 ? -12.260 -4.770 6.714 1.00 95.50 96 ALA A CA 1
ATOM 740 C C . ALA A 1 96 ? -12.112 -3.543 5.799 1.00 95.50 96 ALA A C 1
ATOM 742 O O . ALA A 1 96 ? -11.643 -3.674 4.672 1.00 95.50 96 ALA A O 1
ATOM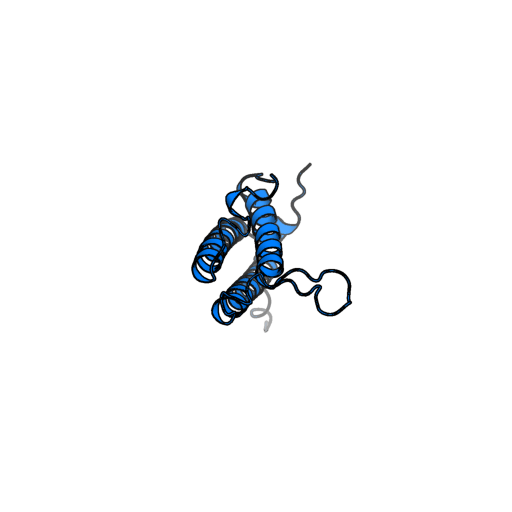 743 N N . LYS A 1 97 ? -12.439 -2.345 6.302 1.00 94.44 97 LYS A N 1
ATOM 744 C CA . LYS A 1 97 ? -12.277 -1.094 5.543 1.00 94.44 97 LYS A CA 1
ATOM 745 C C . LYS A 1 97 ? -10.813 -0.761 5.271 1.00 94.44 97 LYS A C 1
ATOM 747 O O . LYS A 1 97 ? -10.478 -0.267 4.202 1.00 94.44 97 LYS A O 1
ATOM 752 N N . VAL A 1 98 ? -9.930 -1.034 6.234 1.00 95.50 98 VAL A N 1
ATOM 753 C CA . VAL A 1 98 ? -8.488 -0.853 6.030 1.00 95.50 98 VAL A CA 1
ATOM 754 C C . VAL A 1 98 ? -7.982 -1.809 4.947 1.00 95.50 98 VAL A C 1
ATOM 756 O O . VAL A 1 98 ? -7.227 -1.383 4.082 1.00 95.50 98 VAL A O 1
ATOM 759 N N . ILE A 1 99 ? -8.411 -3.075 4.947 1.00 97.31 99 ILE A N 1
ATOM 760 C CA . ILE A 1 99 ? -8.044 -4.058 3.914 1.00 97.31 99 ILE A CA 1
ATOM 761 C C . ILE A 1 99 ? -8.550 -3.628 2.532 1.00 97.31 99 ILE A C 1
ATOM 763 O O . ILE A 1 99 ? -7.802 -3.723 1.562 1.00 97.31 99 ILE A O 1
ATOM 767 N N . GLU A 1 100 ? -9.784 -3.131 2.440 1.00 95.50 100 GLU A N 1
ATOM 768 C CA . GLU A 1 100 ? -10.341 -2.587 1.196 1.00 95.50 100 GLU A CA 1
ATOM 769 C C . GLU A 1 100 ? -9.473 -1.443 0.655 1.00 95.50 100 GLU A C 1
ATOM 771 O O . GLU A 1 100 ? -9.024 -1.499 -0.488 1.00 95.50 100 GLU A O 1
ATOM 776 N N . HIS A 1 101 ? -9.119 -0.477 1.505 1.00 94.50 101 HIS A N 1
ATOM 777 C CA . HIS A 1 101 ? -8.217 0.605 1.117 1.00 94.50 101 HIS A CA 1
ATOM 778 C C . HIS A 1 101 ? -6.821 0.094 0.710 1.00 94.50 101 HIS A C 1
ATOM 780 O O . HIS A 1 101 ? -6.270 0.516 -0.304 1.00 94.50 101 HIS A O 1
ATOM 786 N N . LEU A 1 102 ? -6.248 -0.874 1.437 1.00 96.19 102 LEU A N 1
ATOM 787 C CA . LEU A 1 102 ? -4.968 -1.487 1.060 1.00 96.19 102 LEU A CA 1
ATOM 788 C C . LEU A 1 102 ? -5.024 -2.148 -0.327 1.00 96.19 102 LEU A C 1
ATOM 790 O O . LEU A 1 102 ? -4.010 -2.154 -1.028 1.00 96.19 102 LEU A O 1
ATOM 794 N N . ALA A 1 103 ? -6.174 -2.695 -0.730 1.00 96.94 103 ALA A N 1
ATOM 795 C CA . ALA A 1 103 ? -6.366 -3.267 -2.059 1.00 96.94 103 ALA A CA 1
ATOM 796 C C . ALA A 1 103 ? -6.389 -2.190 -3.160 1.00 96.94 103 ALA A C 1
ATOM 798 O O . ALA A 1 103 ? -5.832 -2.407 -4.237 1.00 96.94 103 ALA A O 1
ATOM 799 N N . GLU A 1 104 ? -6.959 -1.011 -2.893 1.00 93.75 104 GLU A N 1
ATOM 800 C CA . GLU A 1 104 ? -6.900 0.135 -3.813 1.00 93.75 104 GLU A CA 1
ATOM 801 C C . GLU A 1 104 ? -5.459 0.624 -4.010 1.00 93.75 104 GLU A C 1
ATOM 803 O O . GLU A 1 104 ? -5.009 0.831 -5.143 1.00 93.75 104 GLU A O 1
ATOM 808 N N . VAL A 1 105 ? -4.703 0.737 -2.913 1.00 94.00 105 VAL A N 1
ATOM 809 C CA . VAL A 1 105 ? -3.281 1.108 -2.942 1.00 94.00 105 VAL A CA 1
ATOM 810 C C . VAL A 1 105 ? -2.468 0.088 -3.745 1.00 94.00 105 VAL A C 1
ATOM 812 O O . VAL A 1 105 ? -1.644 0.466 -4.583 1.00 94.00 105 VAL A O 1
ATOM 815 N N . GLU A 1 106 ? -2.730 -1.205 -3.554 1.00 97.38 106 GLU A N 1
ATOM 816 C CA . GLU A 1 106 ? -2.096 -2.279 -4.321 1.00 97.38 106 GLU A CA 1
ATOM 817 C C . GLU A 1 106 ? -2.432 -2.201 -5.815 1.00 97.38 106 GLU A C 1
ATOM 819 O O . GLU A 1 106 ? -1.541 -2.339 -6.653 1.00 97.38 106 GLU A O 1
ATOM 824 N N . ALA A 1 107 ? -3.679 -1.900 -6.178 1.00 95.38 107 ALA A N 1
ATOM 825 C CA . ALA A 1 107 ? -4.059 -1.706 -7.575 1.00 95.38 107 ALA A CA 1
ATOM 826 C C . ALA A 1 107 ? -3.326 -0.508 -8.209 1.00 95.38 107 ALA A C 1
ATOM 828 O O . ALA A 1 107 ? -2.877 -0.575 -9.358 1.00 95.38 107 ALA A O 1
ATOM 829 N N . THR A 1 108 ? -3.153 0.593 -7.473 1.00 93.25 108 THR A N 1
ATOM 830 C CA . THR A 1 108 ? -2.346 1.743 -7.918 1.00 93.25 108 THR A CA 1
ATOM 831 C C . THR A 1 108 ? -0.884 1.358 -8.127 1.00 93.25 108 THR A C 1
ATOM 833 O O . THR A 1 108 ? -0.310 1.661 -9.177 1.00 93.25 108 THR A O 1
ATOM 836 N N . ARG A 1 109 ? -0.303 0.606 -7.191 1.00 95.44 109 ARG A N 1
ATOM 837 C CA . ARG A 1 109 ? 1.054 0.073 -7.303 1.00 95.44 109 ARG A CA 1
ATOM 838 C C . ARG A 1 109 ? 1.223 -0.835 -8.530 1.00 95.44 109 ARG A C 1
ATOM 840 O O . ARG A 1 109 ? 2.142 -0.626 -9.319 1.00 95.44 109 ARG A O 1
ATOM 847 N N . GLN A 1 110 ? 0.333 -1.806 -8.731 1.00 97.06 110 GLN A N 1
ATOM 848 C CA . GLN A 1 110 ? 0.382 -2.738 -9.867 1.00 97.06 110 GLN A CA 1
ATOM 849 C C . GLN A 1 110 ? 0.298 -2.014 -11.216 1.00 97.06 110 GLN A C 1
ATOM 851 O O . GLN A 1 110 ? 1.050 -2.325 -12.146 1.00 97.06 110 GLN A O 1
ATOM 856 N N . ARG A 1 111 ? -0.574 -1.000 -11.321 1.00 94.81 111 ARG A N 1
ATOM 857 C CA . ARG A 1 111 ? -0.658 -0.145 -12.517 1.00 94.81 111 ARG A CA 1
ATOM 858 C C . ARG A 1 111 ? 0.669 0.556 -12.802 1.00 94.81 111 ARG A C 1
ATOM 860 O O . ARG A 1 111 ? 1.109 0.566 -13.950 1.00 94.81 111 ARG A O 1
ATOM 867 N N . ALA A 1 112 ? 1.334 1.081 -11.774 1.00 93.69 112 ALA A N 1
ATOM 868 C CA . ALA A 1 112 ? 2.643 1.705 -11.933 1.00 93.69 112 ALA A CA 1
ATOM 869 C C . ALA A 1 112 ? 3.710 0.705 -12.400 1.00 93.69 112 ALA A C 1
ATOM 871 O O . ALA A 1 112 ? 4.412 0.982 -13.371 1.00 93.69 112 ALA A O 1
ATOM 872 N N . PHE A 1 113 ? 3.790 -0.485 -11.796 1.00 95.19 113 PHE A N 1
ATOM 873 C CA . PHE A 1 113 ? 4.761 -1.509 -12.207 1.00 95.19 113 PHE A CA 1
ATOM 874 C C . PHE A 1 113 ? 4.544 -2.024 -13.634 1.00 95.19 113 PHE A C 1
ATOM 876 O O . PHE A 1 113 ? 5.508 -2.322 -14.340 1.00 95.19 113 PHE A O 1
ATOM 883 N N . THR A 1 114 ? 3.292 -2.042 -14.096 1.00 93.88 114 THR A N 1
ATOM 884 C CA . THR A 1 114 ? 2.949 -2.362 -15.491 1.00 93.88 114 THR A CA 1
ATOM 885 C C . THR A 1 114 ? 3.476 -1.310 -16.476 1.00 93.88 114 THR A C 1
ATOM 887 O O . THR A 1 114 ? 3.741 -1.631 -17.631 1.00 93.88 114 THR A O 1
ATOM 890 N N . SER A 1 115 ? 3.668 -0.060 -16.037 1.00 92.19 115 SER A N 1
ATOM 891 C CA . SER A 1 115 ? 4.179 1.022 -16.891 1.00 92.19 115 SER A CA 1
ATOM 892 C C . SER A 1 115 ? 5.699 0.983 -17.113 1.00 92.19 115 SER A C 1
ATOM 894 O O . SER A 1 115 ? 6.194 1.601 -18.057 1.00 92.19 115 SER A O 1
ATOM 896 N N . PHE A 1 116 ? 6.452 0.249 -16.285 1.00 92.56 116 PHE A N 1
ATOM 897 C CA . PHE A 1 116 ? 7.900 0.104 -16.443 1.00 92.56 116 PHE A CA 1
ATOM 898 C C . PHE A 1 116 ? 8.232 -0.962 -17.489 1.00 92.56 116 PHE A C 1
ATOM 900 O O . PHE A 1 116 ? 8.107 -2.159 -17.228 1.00 92.56 116 PHE A O 1
ATOM 907 N N . ALA A 1 117 ? 8.704 -0.524 -18.658 1.00 91.56 117 ALA A N 1
ATOM 908 C CA . ALA A 1 117 ? 9.109 -1.418 -19.742 1.00 91.56 117 ALA A CA 1
ATOM 909 C C . ALA A 1 117 ? 10.454 -2.123 -19.476 1.00 91.56 117 ALA A C 1
ATOM 911 O O . ALA A 1 1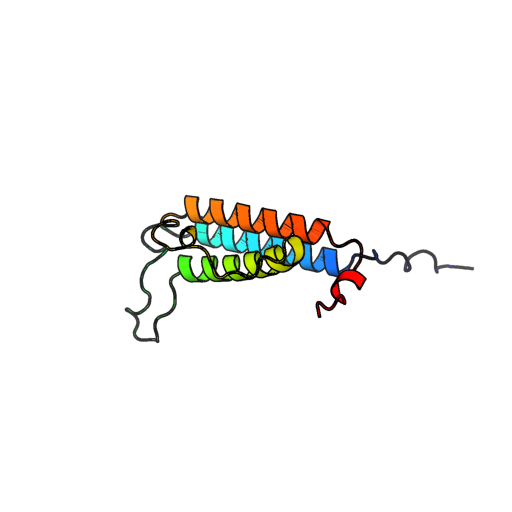17 ? 10.632 -3.260 -19.900 1.00 91.56 117 ALA A O 1
ATOM 912 N N . ALA A 1 118 ? 11.375 -1.455 -18.775 1.00 93.56 118 ALA A N 1
ATOM 913 C CA . ALA A 1 118 ? 12.722 -1.930 -18.458 1.00 93.56 118 ALA A CA 1
ATOM 914 C C . ALA A 1 118 ? 13.267 -1.226 -17.200 1.00 93.56 118 ALA A C 1
ATOM 916 O O . ALA A 1 118 ? 12.750 -0.185 -16.786 1.00 93.56 118 ALA A O 1
ATOM 917 N N . ASP A 1 119 ? 14.350 -1.746 -16.631 1.00 95.00 119 ASP A N 1
ATOM 918 C CA . ASP A 1 119 ? 15.055 -1.197 -15.469 1.00 95.00 119 ASP A CA 1
ATOM 919 C C . ASP A 1 119 ? 15.592 0.217 -15.728 1.00 95.00 119 ASP A C 1
ATOM 921 O O . ASP A 1 119 ? 15.654 1.041 -14.815 1.00 95.00 119 ASP A O 1
ATOM 925 N N . ASP A 1 120 ? 15.903 0.555 -16.983 1.00 93.69 120 ASP A N 1
ATOM 926 C CA . ASP A 1 120 ? 16.311 1.911 -17.362 1.00 93.69 120 ASP A CA 1
ATOM 927 C C . ASP A 1 120 ? 15.224 2.964 -17.084 1.00 93.69 120 ASP A C 1
ATOM 929 O O . ASP A 1 120 ? 15.549 4.134 -16.863 1.00 93.69 120 ASP A O 1
ATOM 933 N N . CYS A 1 121 ? 13.944 2.575 -16.996 1.00 90.75 121 CYS A N 1
ATOM 934 C CA . CYS A 1 121 ? 12.877 3.487 -16.583 1.00 90.75 121 CYS A CA 1
ATOM 935 C C . CYS A 1 121 ? 13.102 4.054 -15.169 1.00 90.75 121 CYS A C 1
ATOM 937 O O . CYS A 1 121 ? 12.677 5.176 -14.896 1.00 90.75 121 CYS A O 1
ATOM 939 N N . LEU A 1 122 ? 13.807 3.328 -14.292 1.00 91.25 122 LEU A N 1
ATOM 940 C CA . LEU A 1 122 ? 14.105 3.752 -12.918 1.00 91.25 122 LEU A CA 1
ATOM 941 C C . LEU A 1 122 ? 15.110 4.914 -12.852 1.00 91.25 122 LEU A C 1
ATOM 943 O O . LEU A 1 122 ? 15.269 5.536 -11.805 1.00 91.25 122 LEU A O 1
ATOM 947 N N . ARG A 1 123 ? 15.793 5.224 -13.961 1.00 90.94 123 ARG A N 1
ATOM 948 C CA . ARG A 1 123 ? 16.749 6.340 -14.061 1.00 90.94 123 ARG A CA 1
ATOM 949 C C . ARG A 1 123 ? 16.095 7.654 -14.480 1.00 90.94 123 ARG A C 1
ATOM 951 O O . ARG A 1 123 ? 16.773 8.679 -14.533 1.00 90.94 123 ARG A O 1
ATOM 958 N N . LYS A 1 124 ? 14.803 7.631 -14.819 1.00 85.62 124 LYS A N 1
ATOM 959 C CA . LYS A 1 124 ? 14.081 8.809 -15.297 1.00 85.62 124 LYS A CA 1
ATOM 960 C C . LYS A 1 124 ? 14.042 9.881 -14.207 1.00 85.62 124 LYS A C 1
ATOM 962 O O . LYS A 1 124 ? 13.609 9.631 -13.088 1.00 85.62 124 LYS A O 1
ATOM 967 N N . GLN A 1 125 ? 14.458 11.088 -14.570 1.00 82.31 125 GLN A N 1
ATOM 968 C CA . GLN A 1 125 ? 14.344 12.275 -13.731 1.00 82.31 125 GLN A CA 1
ATOM 969 C C . GLN A 1 125 ? 13.171 13.119 -14.228 1.00 82.31 125 GLN A C 1
ATOM 971 O O . GLN A 1 125 ? 13.005 13.309 -15.435 1.00 82.31 125 GLN A O 1
ATOM 976 N N . VAL A 1 126 ? 12.346 13.597 -13.301 1.00 71.69 126 VAL A N 1
ATOM 977 C CA . VAL A 1 126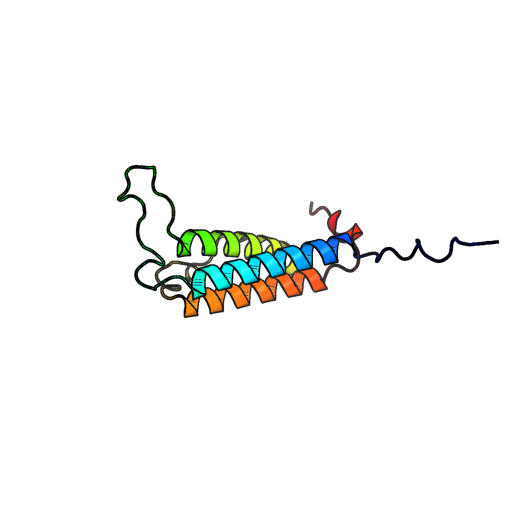 ? 11.317 14.601 -13.581 1.00 71.69 126 VAL A CA 1
ATOM 978 C C . VAL A 1 126 ? 11.929 15.950 -13.209 1.00 71.69 126 VAL A C 1
ATOM 980 O O . VAL A 1 126 ? 12.333 16.132 -12.062 1.00 71.69 126 VAL A O 1
ATOM 983 N N . MET A 1 127 ? 12.096 16.823 -14.206 1.00 56.47 127 MET A N 1
ATOM 984 C CA . MET A 1 127 ? 12.543 18.212 -14.035 1.00 56.47 127 MET A CA 1
ATOM 985 C C . MET A 1 127 ? 11.377 19.124 -13.681 1.00 56.47 127 MET A C 1
ATOM 987 O O . MET A 1 127 ? 10.281 18.892 -14.241 1.00 56.47 127 MET A O 1
#

Radius of gyration: 18.97 Å; Cα contacts (8 Å, |Δi|>4): 102; chains: 1; bounding box: 47×41×58 Å

pLDDT: mean 83.33, std 16.82, range [39.81, 98.44]

Sequence (127 aa):
MDEKLTAQTLSEREIVDSLDREFARLHSRSCAIIDNTPVDVLYADTARTGTASLRSVGESVLRCAATVEQTFGGITANLWDDPFEWTLPEHLSTPAKVIEHLAEVEATRQRAFTSFAADDCLRKQVM

Secondary structure (DSSP, 8-state):
--TTSSS----TTHHHHHHHHHHHHHHHHHHHHHHTS-HHHHT--GGGGSSS-PPPHHHHHHHHHHHHHHHHHHHHH---PPPPGGGSTTTS-SHHHHHHHHHHHHHHHHHHHHH--SGGGGGPPP-